Protein AF-A0A812TT18-F1 (afdb_monomer_lite)

pLDDT: mean 89.85, std 13.13, range [35.31, 98.06]

Structure (mmCIF, N/CA/C/O backbone):
data_AF-A0A812TT18-F1
#
_entry.id   AF-A0A812TT18-F1
#
loop_
_atom_site.group_PDB
_atom_site.id
_atom_site.type_symbol
_atom_site.label_atom_id
_atom_site.label_alt_id
_atom_site.label_comp_id
_atom_site.label_asym_id
_atom_site.label_entity_id
_atom_site.label_seq_id
_atom_site.pdbx_PDB_ins_code
_atom_site.Cartn_x
_atom_site.Cartn_y
_atom_site.Cartn_z
_atom_site.occupancy
_atom_site.B_iso_or_equiv
_atom_site.auth_seq_id
_atom_site.auth_comp_id
_atom_site.auth_asym_id
_atom_site.auth_atom_id
_atom_site.pdbx_PDB_model_num
ATOM 1 N N . VAL A 1 1 ? 5.679 6.151 10.847 1.00 91.88 1 VAL A N 1
ATOM 2 C CA . VAL A 1 1 ? 5.574 6.394 12.308 1.00 91.88 1 VAL A CA 1
ATOM 3 C C . VAL A 1 1 ? 5.224 5.083 13.003 1.00 91.88 1 VAL A C 1
ATOM 5 O O . VAL A 1 1 ? 4.627 4.230 12.358 1.00 91.88 1 VAL A O 1
ATOM 8 N N . ARG A 1 2 ? 5.643 4.871 14.256 1.00 93.56 2 ARG A N 1
ATOM 9 C CA . ARG A 1 2 ? 5.236 3.714 15.074 1.00 93.56 2 ARG A CA 1
ATOM 10 C C . ARG A 1 2 ? 4.447 4.215 16.275 1.00 93.56 2 ARG A C 1
ATOM 12 O O . ARG A 1 2 ? 4.848 5.206 16.877 1.00 93.56 2 ARG A O 1
ATOM 19 N N . VAL A 1 3 ? 3.354 3.541 16.599 1.00 92.81 3 VAL A N 1
ATOM 20 C CA . VAL A 1 3 ? 2.471 3.867 17.726 1.00 92.81 3 VAL A CA 1
ATOM 21 C C . VAL A 1 3 ? 2.257 2.600 18.543 1.00 92.81 3 VAL A C 1
ATOM 23 O O . VAL A 1 3 ? 2.242 1.513 17.975 1.00 92.81 3 VAL A O 1
ATOM 26 N N . ARG A 1 4 ? 2.113 2.717 19.863 1.00 94.94 4 ARG A N 1
ATOM 27 C CA . ARG A 1 4 ? 1.790 1.587 20.739 1.00 94.94 4 ARG A CA 1
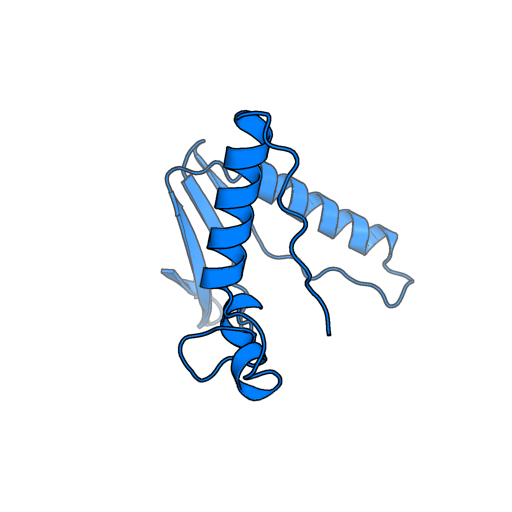ATOM 28 C C . ARG A 1 4 ? 0.352 1.713 21.227 1.00 94.94 4 ARG A C 1
ATOM 30 O O . ARG A 1 4 ? -0.039 2.796 21.657 1.00 94.94 4 ARG A O 1
ATOM 37 N N . ASP A 1 5 ? -0.426 0.640 21.134 1.00 92.00 5 ASP A N 1
ATOM 38 C CA . ASP A 1 5 ? -1.796 0.623 21.652 1.00 92.00 5 ASP A CA 1
ATOM 39 C C . ASP A 1 5 ? -1.843 0.327 23.164 1.00 92.00 5 ASP A C 1
ATOM 41 O O . ASP A 1 5 ? -0.825 0.038 23.799 1.00 92.00 5 ASP A O 1
ATOM 45 N N . SER A 1 6 ? -3.035 0.403 23.762 1.00 95.31 6 SER A N 1
ATOM 46 C CA . SER A 1 6 ? -3.249 0.092 25.183 1.00 95.31 6 SER A CA 1
ATOM 47 C C . SER A 1 6 ? -2.967 -1.373 25.540 1.00 95.31 6 SER A C 1
ATOM 49 O O . SER A 1 6 ? -2.767 -1.680 26.712 1.00 95.31 6 SER A O 1
ATOM 51 N N . ALA A 1 7 ? -2.913 -2.266 24.546 1.00 94.88 7 ALA A N 1
ATOM 52 C CA . ALA A 1 7 ? -2.522 -3.664 24.698 1.00 94.88 7 ALA A CA 1
ATOM 53 C C . ALA A 1 7 ? -1.001 -3.877 24.544 1.00 94.88 7 ALA A C 1
ATOM 55 O O . ALA A 1 7 ? -0.525 -5.009 24.619 1.00 94.88 7 ALA A O 1
ATOM 56 N N . GLY A 1 8 ? -0.224 -2.809 24.335 1.00 93.94 8 GLY A N 1
ATOM 57 C CA . GLY A 1 8 ? 1.229 -2.859 24.203 1.00 93.94 8 GLY A CA 1
ATOM 58 C C . GLY A 1 8 ? 1.736 -3.250 22.812 1.00 93.94 8 GLY A C 1
ATOM 59 O O . GLY A 1 8 ? 2.948 -3.374 22.635 1.00 93.94 8 GLY A O 1
ATOM 60 N N . ARG A 1 9 ? 0.855 -3.416 21.818 1.00 92.50 9 ARG A N 1
ATOM 61 C CA . ARG A 1 9 ? 1.234 -3.788 20.448 1.00 92.50 9 ARG A CA 1
ATOM 62 C C . ARG A 1 9 ? 1.766 -2.574 19.703 1.00 92.50 9 ARG A C 1
ATOM 64 O O . ARG A 1 9 ? 1.168 -1.500 19.752 1.00 92.50 9 ARG A O 1
ATOM 71 N N . GLU A 1 10 ? 2.882 -2.745 19.003 1.00 93.38 10 GLU A N 1
ATOM 72 C CA . GLU A 1 10 ? 3.415 -1.712 18.118 1.00 93.38 10 GLU A CA 1
ATOM 73 C C . GLU A 1 10 ? 2.761 -1.798 16.742 1.00 93.38 10 GLU A C 1
ATOM 75 O O . GLU A 1 10 ? 2.753 -2.847 16.112 1.00 93.38 10 GLU A O 1
ATOM 80 N N . LEU A 1 11 ? 2.242 -0.671 16.271 1.00 92.12 11 LEU A N 1
ATOM 81 C CA . LEU A 1 11 ? 1.579 -0.521 14.987 1.00 92.12 11 LEU A CA 1
ATOM 82 C C . LEU A 1 11 ? 2.352 0.491 14.151 1.00 92.12 11 LEU A C 1
ATOM 84 O O . LEU A 1 11 ? 2.616 1.621 14.578 1.00 92.12 11 LEU A O 1
ATOM 88 N N . LYS A 1 12 ? 2.725 0.093 12.937 1.00 95.25 12 LYS A N 1
ATOM 89 C CA . LYS A 1 12 ? 3.343 0.994 11.966 1.00 95.25 12 LYS A CA 1
ATOM 90 C C . LYS A 1 12 ? 2.263 1.752 11.195 1.00 95.25 12 LYS A C 1
ATOM 92 O O . LYS A 1 12 ? 1.227 1.213 10.824 1.00 95.25 12 LYS A O 1
ATOM 97 N N . GLN A 1 13 ? 2.546 3.017 10.922 1.00 95.75 13 GLN A N 1
ATOM 98 C CA . GLN A 1 13 ? 1.670 3.926 10.195 1.00 95.75 13 GLN A CA 1
ATOM 99 C C . GLN A 1 13 ? 2.462 4.679 9.128 1.00 95.75 13 GLN A C 1
ATOM 101 O O . GLN A 1 13 ? 3.568 5.174 9.390 1.00 95.75 13 GLN A O 1
ATOM 106 N N . LEU A 1 14 ? 1.881 4.798 7.940 1.00 96.12 14 LEU A N 1
ATOM 107 C CA . LEU A 1 14 ? 2.343 5.661 6.864 1.00 96.12 14 LEU A CA 1
ATOM 108 C C . LEU A 1 14 ? 1.666 7.024 6.995 1.00 96.12 14 LEU A C 1
ATOM 110 O O . LEU A 1 14 ? 0.446 7.119 6.916 1.00 96.12 14 LEU A O 1
ATOM 114 N N . VAL A 1 15 ? 2.457 8.079 7.166 1.00 96.19 15 VAL A N 1
ATOM 115 C CA . VAL A 1 15 ? 1.952 9.455 7.123 1.00 96.19 15 VAL A CA 1
ATOM 116 C C . VAL A 1 15 ? 2.183 9.977 5.715 1.00 96.19 15 VAL A C 1
ATOM 118 O O . VAL A 1 15 ? 3.327 10.008 5.259 1.00 96.19 15 VAL A O 1
ATOM 121 N N . LYS A 1 16 ? 1.105 10.357 5.029 1.00 95.31 16 LYS A N 1
ATOM 122 C CA . LYS A 1 16 ? 1.154 10.898 3.671 1.00 95.31 16 LYS A CA 1
ATOM 123 C C . LYS A 1 16 ? 0.798 12.378 3.714 1.00 95.31 16 LYS A C 1
ATOM 125 O O . LYS A 1 16 ? -0.191 12.763 4.334 1.00 95.31 16 LYS A O 1
ATOM 130 N N . GLY A 1 17 ? 1.630 13.192 3.077 1.00 94.12 17 GLY A N 1
ATOM 131 C CA . GLY A 1 17 ? 1.412 14.622 2.899 1.00 94.12 17 GLY A CA 1
ATOM 132 C C . GLY A 1 17 ? 1.397 14.978 1.418 1.00 94.12 17 GLY A C 1
ATOM 133 O O . GLY A 1 17 ? 1.922 14.227 0.598 1.00 94.12 17 GLY A O 1
ATOM 134 N N . MET A 1 18 ? 0.804 16.129 1.104 1.00 93.56 18 MET A N 1
ATOM 135 C CA . MET A 1 18 ? 0.547 16.612 -0.257 1.00 93.56 18 MET A CA 1
ATOM 136 C C . MET A 1 18 ? -0.322 15.671 -1.100 1.00 93.56 18 MET A C 1
ATOM 138 O O . MET A 1 18 ? -0.267 15.720 -2.325 1.00 93.56 18 MET A O 1
ATOM 142 N N . ASP A 1 19 ? -1.122 14.830 -0.448 1.00 94.00 19 ASP A N 1
ATOM 143 C CA . ASP A 1 19 ? -1.979 13.865 -1.123 1.00 94.00 19 ASP A CA 1
ATOM 144 C C . ASP A 1 19 ? -3.323 13.717 -0.407 1.00 94.00 19 ASP A C 1
ATOM 146 O O . ASP A 1 19 ?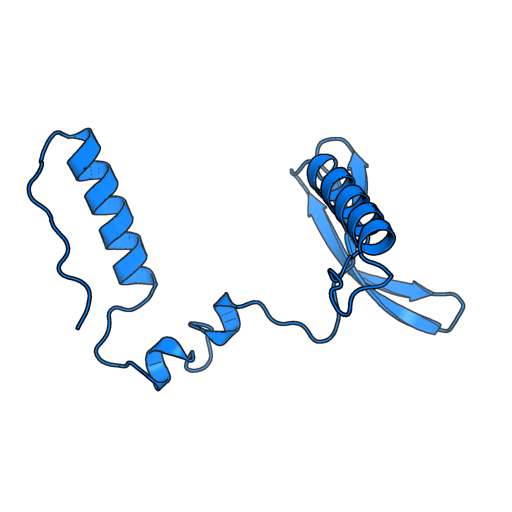 -3.403 13.814 0.821 1.00 94.00 19 ASP A O 1
ATOM 150 N N . ASP A 1 20 ? -4.374 13.496 -1.187 1.00 94.25 20 ASP A N 1
ATOM 151 C CA . ASP A 1 20 ? -5.752 13.422 -0.716 1.00 94.25 20 ASP A CA 1
ATOM 152 C C . ASP A 1 20 ? -6.201 11.966 -0.580 1.00 94.25 20 ASP A C 1
ATOM 154 O O . ASP A 1 20 ? -6.620 11.323 -1.540 1.00 94.25 20 ASP A O 1
ATOM 158 N N . LEU A 1 21 ? -6.175 11.458 0.650 1.00 95.62 21 LEU A N 1
ATOM 159 C CA . LEU A 1 21 ? -6.492 10.058 0.938 1.00 95.62 21 LEU A CA 1
ATOM 160 C C . LEU A 1 21 ? -7.994 9.735 0.981 1.00 95.62 21 LEU A C 1
ATOM 162 O O . LEU A 1 21 ? -8.376 8.631 1.380 1.00 95.62 21 LEU A O 1
ATOM 166 N N . ARG A 1 22 ? -8.882 10.671 0.617 1.00 96.69 22 ARG A N 1
ATOM 167 C CA . ARG A 1 22 ? -10.333 10.411 0.630 1.00 96.69 22 ARG A CA 1
ATOM 168 C C . ARG A 1 22 ? -10.721 9.298 -0.339 1.00 96.69 22 ARG A C 1
ATOM 170 O O . ARG A 1 22 ? -11.555 8.466 0.009 1.00 96.69 22 ARG A O 1
ATOM 177 N N . GLN A 1 23 ? -10.109 9.257 -1.523 1.00 95.31 23 GLN A N 1
ATOM 178 C CA . GLN A 1 23 ? -10.389 8.205 -2.504 1.00 95.31 23 GLN A CA 1
ATOM 179 C C . GLN A 1 23 ? -9.895 6.840 -2.012 1.00 95.31 23 GLN A C 1
ATOM 181 O O . GLN A 1 23 ? -10.639 5.863 -2.085 1.00 95.31 23 GLN A O 1
ATOM 186 N N . ASP A 1 24 ? -8.701 6.778 -1.421 1.00 96.19 24 ASP A N 1
ATOM 187 C CA . ASP A 1 24 ? -8.165 5.563 -0.804 1.00 96.19 24 ASP A CA 1
ATOM 188 C C . ASP A 1 24 ? -9.083 5.041 0.312 1.00 96.19 24 ASP A C 1
ATOM 190 O O . ASP A 1 24 ? -9.377 3.847 0.370 1.00 96.19 24 ASP A O 1
ATOM 194 N N . ALA A 1 25 ? -9.595 5.931 1.170 1.00 96.94 25 ALA A N 1
ATOM 195 C CA . ALA A 1 25 ? -10.522 5.563 2.239 1.00 96.94 25 ALA A CA 1
ATOM 196 C C . ALA A 1 25 ? -11.842 4.984 1.700 1.00 96.94 25 ALA A C 1
ATOM 198 O O . ALA A 1 25 ? -12.325 3.970 2.215 1.00 96.94 25 ALA A O 1
ATOM 199 N N . VAL A 1 26 ? -12.398 5.580 0.637 1.00 97.81 26 VAL A N 1
ATOM 200 C CA . VAL A 1 26 ? -13.601 5.065 -0.041 1.00 97.81 26 VAL A CA 1
ATOM 201 C C . VAL A 1 26 ? -13.336 3.684 -0.642 1.00 97.81 26 VAL A C 1
ATOM 203 O O . VAL A 1 26 ? -14.147 2.774 -0.466 1.00 97.81 26 VAL A O 1
ATOM 206 N N . MET A 1 27 ? -12.182 3.478 -1.279 1.00 97.69 27 MET A N 1
ATOM 207 C CA . MET A 1 27 ? -11.812 2.170 -1.827 1.00 97.69 27 MET A CA 1
ATOM 208 C C . MET A 1 27 ? -11.663 1.103 -0.735 1.00 97.69 27 MET A C 1
ATOM 210 O O . MET A 1 27 ? -12.174 -0.005 -0.889 1.00 97.69 27 MET A O 1
ATOM 214 N N . GLN A 1 28 ? -11.045 1.429 0.406 1.00 97.94 28 GLN A N 1
ATOM 215 C CA . GLN A 1 28 ? -10.956 0.496 1.539 1.00 97.94 28 GLN A CA 1
ATOM 216 C C . GLN A 1 28 ? -12.325 0.181 2.155 1.00 97.94 28 GLN A C 1
ATOM 218 O O . GLN A 1 28 ? -12.547 -0.918 2.665 1.00 97.94 28 GLN A O 1
ATOM 223 N N . GLN A 1 29 ? -13.273 1.120 2.126 1.00 97.50 29 GLN A N 1
ATOM 224 C CA . GLN A 1 29 ? -14.653 0.840 2.523 1.00 97.50 29 GLN A CA 1
ATOM 225 C C . GLN A 1 29 ? -15.341 -0.116 1.544 1.00 97.50 29 GLN A C 1
ATOM 227 O O . GLN A 1 29 ? -15.981 -1.069 1.984 1.00 97.50 29 GLN A O 1
ATOM 232 N N . LEU A 1 30 ? -15.169 0.093 0.237 1.00 97.94 30 LEU A N 1
ATOM 233 C CA . LEU A 1 30 ? -15.713 -0.800 -0.783 1.00 97.94 30 LEU A CA 1
ATOM 234 C C . LEU A 1 30 ? -15.170 -2.227 -0.631 1.00 97.94 30 LEU A C 1
ATOM 236 O O . LEU A 1 30 ? -15.945 -3.174 -0.676 1.00 97.94 30 LEU A O 1
ATOM 240 N N . PHE A 1 31 ? -13.865 -2.399 -0.404 1.00 98.06 31 PHE A N 1
ATOM 241 C CA . PHE A 1 31 ? -13.280 -3.730 -0.212 1.00 98.06 31 PHE A CA 1
ATOM 242 C C . PHE A 1 31 ? -13.831 -4.456 1.016 1.00 98.06 31 PHE A C 1
ATOM 244 O O . PHE A 1 31 ? -14.039 -5.665 0.955 1.00 98.06 31 PHE A O 1
ATOM 251 N N . ARG A 1 32 ? -14.134 -3.732 2.102 1.00 97.50 32 ARG A N 1
ATOM 252 C CA . ARG A 1 32 ? -14.820 -4.315 3.265 1.00 97.50 32 ARG A CA 1
ATOM 253 C C . ARG A 1 32 ? -16.223 -4.796 2.903 1.00 97.50 32 ARG A C 1
ATOM 255 O O . ARG A 1 32 ? -16.542 -5.941 3.183 1.00 97.50 32 ARG A O 1
ATOM 262 N N . LEU A 1 33 ? -16.998 -3.976 2.193 1.00 97.50 33 LEU A N 1
ATOM 263 C CA . LEU A 1 33 ? -18.323 -4.381 1.717 1.00 97.50 33 LEU A CA 1
ATOM 264 C C . LEU A 1 33 ? -18.250 -5.602 0.791 1.00 97.50 33 LEU A C 1
ATOM 266 O O . LEU A 1 33 ? -19.087 -6.493 0.876 1.00 97.50 33 LEU A O 1
ATOM 270 N N . LEU A 1 34 ? -17.251 -5.662 -0.092 1.00 97.44 34 LEU A N 1
ATOM 271 C CA . LEU A 1 34 ? -17.062 -6.826 -0.955 1.00 97.44 34 LEU A CA 1
ATOM 272 C C . LEU A 1 34 ? -16.756 -8.080 -0.137 1.00 97.44 34 LEU A C 1
ATOM 274 O O . LEU A 1 34 ? -17.312 -9.129 -0.436 1.00 97.44 34 LEU A O 1
ATOM 278 N N . ASN A 1 35 ? -15.933 -7.987 0.907 1.00 97.44 35 ASN A N 1
ATOM 279 C CA . ASN A 1 35 ? -15.695 -9.127 1.791 1.00 97.44 35 ASN A CA 1
ATOM 280 C C . ASN A 1 35 ? -16.983 -9.613 2.469 1.00 97.44 35 ASN A C 1
ATOM 282 O O . ASN A 1 35 ? -17.165 -10.821 2.579 1.00 97.44 35 ASN A O 1
ATOM 286 N N . ASP A 1 36 ? -17.886 -8.705 2.850 1.00 96.44 36 ASP A N 1
ATOM 287 C CA . ASP A 1 36 ? -19.193 -9.077 3.407 1.00 96.44 36 ASP A CA 1
ATOM 288 C C . ASP A 1 36 ? -20.064 -9.793 2.356 1.00 96.44 36 ASP A C 1
ATOM 290 O O . ASP A 1 36 ? -20.693 -10.808 2.641 1.00 96.44 36 ASP A O 1
ATOM 294 N N . VAL A 1 37 ? -20.063 -9.311 1.106 1.00 96.69 37 VAL A N 1
ATOM 295 C CA . VAL A 1 37 ? -20.797 -9.941 -0.012 1.00 96.69 37 VAL A CA 1
ATOM 296 C C . VAL A 1 37 ? -20.238 -11.324 -0.359 1.00 96.69 37 VAL A C 1
ATOM 298 O O . VAL A 1 37 ? -20.993 -12.231 -0.701 1.00 96.69 37 VAL A O 1
ATOM 301 N N . PHE A 1 38 ? -18.920 -11.493 -0.284 1.00 96.50 38 PHE A N 1
ATOM 302 C CA . PHE A 1 38 ? -18.222 -12.732 -0.630 1.00 96.50 38 PHE A CA 1
ATOM 303 C C . PHE A 1 38 ? -17.926 -13.622 0.586 1.00 96.50 38 PHE A C 1
ATOM 305 O O . PHE A 1 38 ? -17.137 -14.559 0.462 1.00 96.50 38 PHE A O 1
ATOM 312 N N . GLN A 1 39 ? -18.570 -13.381 1.733 1.00 94.31 39 GLN A N 1
ATOM 313 C CA . GLN A 1 39 ? -18.271 -14.052 3.002 1.00 94.31 39 GLN A CA 1
ATOM 314 C C . GLN A 1 39 ? -18.417 -15.584 2.944 1.00 94.31 39 GLN A C 1
ATOM 316 O O . GLN A 1 39 ? -17.639 -16.296 3.576 1.00 94.31 39 GLN A O 1
ATOM 321 N N . ASP A 1 40 ? -19.370 -16.097 2.159 1.00 95.50 40 ASP A N 1
ATOM 322 C CA . ASP A 1 40 ? -19.592 -17.544 1.989 1.00 95.50 40 ASP A CA 1
ATOM 323 C C . ASP A 1 40 ? -18.633 -18.194 0.972 1.00 95.50 40 ASP A C 1
ATOM 325 O O . ASP A 1 40 ? -18.664 -19.406 0.744 1.00 95.50 40 ASP A O 1
ATOM 329 N N . SER A 1 41 ? -17.765 -17.399 0.342 1.00 93.38 41 SER A N 1
ATOM 330 C CA . SER A 1 41 ? -16.713 -17.879 -0.550 1.00 93.38 41 SER A CA 1
ATOM 331 C C . SER A 1 41 ? -15.369 -17.973 0.181 1.00 93.38 41 SER A C 1
ATOM 333 O O . SER A 1 41 ? -15.143 -17.335 1.203 1.00 93.38 41 SER A O 1
ATOM 335 N N . GLN A 1 42 ? -14.415 -18.725 -0.372 1.00 92.00 42 GLN A N 1
ATOM 336 C CA . GLN A 1 42 ? -13.030 -18.731 0.126 1.00 92.00 42 GLN A CA 1
ATOM 337 C C . GLN A 1 42 ? -12.200 -17.539 -0.396 1.00 92.00 42 GLN A C 1
ATOM 339 O O . GLN A 1 42 ? -10.970 -17.574 -0.359 1.00 92.00 42 GLN A O 1
ATOM 344 N N . LEU A 1 43 ? -12.851 -16.495 -0.920 1.00 94.69 43 LEU A N 1
ATOM 345 C CA . LEU A 1 43 ? -12.199 -15.303 -1.453 1.00 94.69 43 LEU A CA 1
ATOM 346 C C . LEU A 1 43 ? -12.332 -14.153 -0.458 1.00 94.69 43 LEU A C 1
ATOM 348 O O . LEU A 1 43 ? -13.428 -13.801 -0.039 1.00 94.69 43 LEU A O 1
ATOM 352 N N . SER A 1 44 ? -11.205 -13.534 -0.114 1.00 94.81 44 SER A N 1
ATOM 353 C CA . SER A 1 44 ? -11.189 -12.313 0.687 1.00 94.81 44 SER A CA 1
ATOM 354 C C . SER A 1 44 ? -10.105 -11.358 0.208 1.00 94.81 44 SER A C 1
ATOM 356 O O . SER A 1 44 ? -9.015 -11.757 -0.210 1.00 94.81 44 SER A O 1
ATOM 358 N N . LEU A 1 45 ? -10.419 -10.071 0.268 1.00 95.94 45 LEU A N 1
ATOM 359 C CA . LEU A 1 45 ? -9.485 -8.983 0.040 1.00 95.94 45 LEU A CA 1
ATOM 360 C C . LEU A 1 45 ? -8.887 -8.562 1.380 1.00 95.94 45 LEU A C 1
ATOM 362 O O . LEU A 1 45 ? -9.610 -8.239 2.324 1.00 95.94 45 LEU A O 1
ATOM 366 N N . ARG A 1 46 ? -7.556 -8.507 1.468 1.00 95.06 46 ARG A N 1
ATOM 367 C CA . ARG A 1 46 ? -6.893 -7.926 2.639 1.00 95.06 46 ARG A CA 1
ATOM 368 C C . ARG A 1 46 ? -7.092 -6.411 2.630 1.00 95.06 46 ARG A C 1
ATOM 370 O O . ARG A 1 46 ? -6.635 -5.733 1.714 1.00 95.06 46 ARG A O 1
ATOM 377 N N . THR A 1 47 ? -7.750 -5.893 3.658 1.00 96.81 47 THR A N 1
ATOM 378 C CA . THR A 1 47 ? -8.002 -4.458 3.845 1.00 96.81 47 THR A CA 1
ATOM 379 C C . THR A 1 47 ? -7.042 -3.858 4.867 1.00 96.81 47 THR A C 1
ATOM 381 O O . THR A 1 47 ? -6.522 -4.577 5.720 1.00 96.81 47 THR A O 1
ATOM 384 N N . PHE A 1 48 ? -6.839 -2.545 4.807 1.00 96.50 48 PHE A N 1
ATOM 385 C CA . PHE A 1 48 ? -6.058 -1.781 5.782 1.00 96.50 48 PHE A CA 1
ATOM 386 C C . PHE A 1 48 ? -6.741 -0.443 6.075 1.00 96.50 48 PHE A C 1
ATOM 388 O O . PHE A 1 48 ? -7.541 0.055 5.277 1.00 96.50 48 PHE A O 1
ATOM 395 N N . GLN A 1 49 ? -6.449 0.153 7.228 1.00 95.38 49 GLN A N 1
ATOM 396 C CA . GLN A 1 49 ? -7.108 1.392 7.623 1.00 95.38 49 GLN A CA 1
ATOM 397 C C . GLN A 1 49 ? -6.501 2.618 6.924 1.00 95.38 49 GLN A C 1
ATOM 399 O O . GLN A 1 49 ? -5.286 2.802 6.900 1.00 95.38 49 GLN A O 1
ATOM 404 N N . VAL A 1 50 ? -7.358 3.511 6.425 1.00 97.31 50 VAL A N 1
ATOM 405 C CA . VAL A 1 50 ? -6.974 4.842 5.931 1.00 97.31 50 VAL A CA 1
ATOM 406 C C . VAL A 1 50 ? -7.809 5.895 6.649 1.00 97.31 50 VAL A C 1
ATOM 408 O O . VAL A 1 50 ? -9.021 5.740 6.799 1.00 97.31 50 VAL A O 1
ATOM 411 N N . ILE A 1 51 ? -7.154 6.949 7.131 1.00 96.56 51 ILE A N 1
ATOM 412 C CA . ILE A 1 51 ? -7.768 8.060 7.861 1.00 96.56 51 ILE A CA 1
ATOM 413 C C . ILE A 1 51 ? -7.314 9.366 7.196 1.00 96.56 51 ILE A C 1
ATOM 415 O O . ILE A 1 51 ? -6.188 9.821 7.430 1.00 96.56 51 ILE A O 1
ATOM 419 N N . PRO A 1 52 ? -8.164 9.979 6.355 1.00 97.06 52 PRO A N 1
ATOM 420 C CA . PRO A 1 52 ? -7.930 11.328 5.858 1.00 97.06 52 PRO A CA 1
ATOM 421 C C . PRO A 1 52 ? -7.969 12.316 7.030 1.00 97.06 52 PRO A C 1
ATOM 423 O O . PRO A 1 52 ? -8.908 12.291 7.825 1.00 97.06 52 PRO A O 1
ATOM 426 N N . LEU A 1 53 ? -6.958 13.179 7.146 1.00 96.38 53 LEU A N 1
ATOM 427 C CA . LEU A 1 53 ? -6.889 14.206 8.196 1.00 96.38 53 LEU A CA 1
ATOM 428 C C . LEU A 1 53 ? -7.190 15.604 7.641 1.00 96.38 53 LEU A C 1
ATOM 430 O O . LEU A 1 53 ? -7.764 16.440 8.333 1.00 96.38 53 LEU A O 1
ATOM 434 N N . SER A 1 54 ? -6.814 15.859 6.388 1.00 95.69 54 SER A N 1
ATOM 435 C CA . SER A 1 54 ? -7.103 17.084 5.642 1.00 95.69 54 SER A CA 1
ATOM 436 C C . SER A 1 54 ? -7.149 16.779 4.133 1.00 95.69 54 SER A C 1
ATOM 438 O O . SER A 1 54 ? -6.817 15.663 3.731 1.00 95.69 54 SER A O 1
ATOM 440 N N . PRO A 1 55 ? -7.511 17.744 3.263 1.00 95.31 55 PRO A N 1
ATOM 441 C CA . PRO A 1 55 ? -7.487 17.545 1.809 1.00 95.31 55 PRO A CA 1
ATOM 442 C C . PRO A 1 55 ? -6.105 17.239 1.211 1.00 95.31 55 PRO A C 1
ATOM 444 O O . PRO A 1 55 ? -6.018 16.917 0.035 1.00 95.31 55 PRO A O 1
ATOM 447 N N . CYS A 1 56 ? -5.023 17.392 1.975 1.00 95.69 56 CYS A N 1
ATOM 448 C CA . CYS A 1 56 ? -3.659 17.151 1.504 1.00 95.69 56 CYS A CA 1
ATOM 449 C C . CYS A 1 56 ? -2.821 16.334 2.493 1.00 95.69 56 CYS A C 1
ATOM 451 O O . CYS A 1 56 ? -1.599 16.277 2.357 1.00 95.69 56 CYS A O 1
ATOM 453 N N . ALA A 1 57 ? -3.437 15.748 3.519 1.00 96.38 57 ALA A N 1
ATOM 454 C CA . ALA A 1 57 ? -2.725 14.935 4.487 1.00 96.38 57 ALA A CA 1
ATOM 455 C C . ALA A 1 57 ? -3.613 13.840 5.072 1.00 96.38 57 ALA A C 1
ATOM 457 O O . ALA A 1 57 ? -4.812 14.012 5.302 1.00 96.38 57 ALA A O 1
ATOM 458 N N . GLY A 1 58 ? -2.991 12.718 5.406 1.00 96.75 58 GLY A N 1
ATOM 459 C CA . GLY A 1 58 ? -3.658 11.645 6.119 1.00 96.75 58 GLY A CA 1
ATOM 460 C C . GLY A 1 58 ? -2.705 10.543 6.547 1.00 96.75 58 GLY A C 1
ATOM 461 O O . GLY A 1 58 ? -1.489 10.615 6.347 1.00 96.75 58 GLY A O 1
ATOM 462 N N . VAL A 1 59 ? -3.279 9.520 7.168 1.00 96.94 59 VAL A N 1
ATOM 463 C CA . VAL A 1 59 ? -2.539 8.375 7.692 1.00 96.94 59 VAL A CA 1
ATOM 464 C C . VAL A 1 59 ? -3.129 7.093 7.128 1.00 96.94 59 VAL A C 1
ATOM 466 O O . VAL A 1 59 ? -4.346 6.927 7.092 1.00 96.94 59 VAL A O 1
ATOM 469 N N . ALA A 1 60 ? -2.261 6.179 6.712 1.00 96.31 60 ALA A N 1
ATOM 470 C CA . ALA A 1 60 ? -2.621 4.818 6.352 1.00 96.31 60 ALA A CA 1
ATOM 471 C C . ALA A 1 60 ? -1.914 3.828 7.282 1.00 96.31 60 ALA A C 1
ATOM 473 O O . ALA A 1 60 ? -0.785 4.051 7.726 1.00 96.31 60 ALA A O 1
ATOM 474 N N . GLU A 1 61 ? -2.581 2.728 7.588 1.00 95.75 61 GLU A N 1
ATOM 475 C CA . GLU A 1 61 ? -1.982 1.593 8.270 1.00 95.75 61 GLU A CA 1
ATOM 476 C C . GLU A 1 61 ? -0.863 0.999 7.410 1.00 95.75 61 GLU A C 1
ATOM 478 O O . GLU A 1 61 ? -1.002 0.828 6.197 1.00 95.75 61 GLU A O 1
ATOM 483 N N . TRP A 1 62 ? 0.264 0.682 8.044 1.00 95.56 62 TRP A N 1
ATOM 484 C CA . TRP A 1 62 ? 1.324 -0.059 7.384 1.00 95.56 62 TRP A CA 1
ATOM 485 C C . TRP A 1 62 ? 1.129 -1.548 7.637 1.00 95.56 62 TRP A C 1
ATOM 487 O O . TRP A 1 62 ? 1.292 -2.021 8.763 1.00 95.56 62 TRP A O 1
ATOM 497 N N . VAL A 1 63 ? 0.834 -2.288 6.574 1.00 94.12 63 VAL A N 1
ATOM 498 C CA . VAL A 1 63 ? 0.639 -3.733 6.657 1.00 94.12 63 VAL A CA 1
ATOM 499 C C . VAL A 1 63 ? 1.957 -4.410 7.035 1.00 94.12 63 VAL A C 1
ATOM 501 O O . VAL A 1 63 ? 3.004 -4.206 6.416 1.00 94.12 63 VAL A O 1
ATOM 504 N N . GLU A 1 64 ? 1.930 -5.201 8.101 1.00 92.25 64 GLU A N 1
ATOM 505 C CA . GLU A 1 64 ? 3.116 -5.912 8.563 1.00 92.25 64 GLU A CA 1
ATOM 506 C C . GLU A 1 64 ? 3.400 -7.160 7.726 1.00 92.25 64 GLU A C 1
ATOM 508 O O . GLU A 1 64 ? 2.500 -7.765 7.139 1.00 92.25 64 GLU A O 1
ATOM 513 N N . HIS A 1 65 ? 4.678 -7.549 7.699 1.00 92.38 65 HIS A N 1
ATOM 514 C CA . HIS A 1 65 ? 5.180 -8.714 6.963 1.00 92.38 65 HIS A CA 1
ATOM 515 C C . HIS A 1 65 ? 4.898 -8.680 5.454 1.00 92.38 65 HIS A C 1
ATOM 517 O O . HIS A 1 65 ? 4.791 -9.720 4.811 1.00 92.38 65 HIS A O 1
ATOM 523 N N . THR A 1 66 ? 4.807 -7.483 4.878 1.00 94.00 66 THR A N 1
ATOM 524 C CA . THR A 1 66 ? 4.704 -7.283 3.431 1.00 94.00 66 THR A CA 1
ATOM 525 C C . THR A 1 66 ? 5.928 -6.554 2.894 1.00 94.00 66 THR A C 1
ATOM 527 O O . THR A 1 66 ? 6.489 -5.687 3.563 1.00 94.00 66 THR A O 1
ATOM 530 N N . THR A 1 67 ? 6.295 -6.875 1.660 1.00 93.00 67 THR A N 1
ATOM 531 C CA . THR A 1 67 ? 7.265 -6.149 0.832 1.00 93.00 67 THR A CA 1
ATOM 532 C C . THR A 1 67 ? 6.576 -5.797 -0.481 1.00 93.00 67 THR A C 1
ATOM 534 O O . THR A 1 67 ? 5.588 -6.434 -0.863 1.00 93.00 67 THR A O 1
ATOM 537 N N . THR A 1 68 ? 7.041 -4.755 -1.156 1.00 94.38 68 THR A N 1
ATOM 538 C CA . THR A 1 68 ? 6.474 -4.396 -2.455 1.00 94.38 68 THR A CA 1
ATOM 539 C C . THR A 1 68 ? 6.908 -5.405 -3.514 1.00 94.38 68 THR A C 1
ATOM 541 O O . THR A 1 68 ? 8.014 -5.943 -3.481 1.00 94.38 68 THR A O 1
ATOM 544 N N . LEU A 1 69 ? 6.062 -5.630 -4.520 1.00 94.44 69 LEU A N 1
ATOM 545 C CA . LEU A 1 69 ? 6.445 -6.470 -5.655 1.00 94.44 69 LEU A CA 1
ATOM 546 C C . LEU A 1 69 ? 7.690 -5.918 -6.376 1.00 94.44 69 LEU A C 1
ATOM 548 O O . LEU A 1 69 ? 8.506 -6.685 -6.873 1.00 94.44 69 LEU A O 1
ATOM 552 N N . ALA A 1 70 ? 7.861 -4.593 -6.392 1.00 93.06 70 ALA A N 1
ATOM 553 C CA . ALA A 1 70 ? 9.038 -3.936 -6.953 1.00 93.06 70 ALA A CA 1
ATOM 554 C C . ALA A 1 70 ? 10.337 -4.368 -6.253 1.00 93.06 70 ALA A C 1
ATOM 556 O O . ALA A 1 70 ? 11.300 -4.720 -6.930 1.00 93.06 70 ALA A O 1
ATOM 557 N N . GLU A 1 71 ? 10.350 -4.399 -4.916 1.00 92.88 71 GLU A N 1
ATOM 558 C CA . GLU A 1 71 ? 11.499 -4.872 -4.130 1.00 92.88 71 GLU A CA 1
ATOM 559 C C . GLU A 1 71 ? 11.831 -6.336 -4.436 1.00 92.88 71 GLU A C 1
ATOM 561 O O . GLU A 1 71 ? 13.002 -6.678 -4.572 1.00 92.88 71 GLU A O 1
ATOM 566 N N . ILE A 1 72 ? 10.819 -7.191 -4.615 1.00 94.19 72 ILE A N 1
ATOM 567 C CA . ILE A 1 72 ? 11.030 -8.598 -4.986 1.00 94.19 72 ILE A CA 1
ATOM 568 C C . ILE A 1 72 ? 11.616 -8.717 -6.401 1.00 94.19 72 ILE A C 1
ATOM 570 O O . I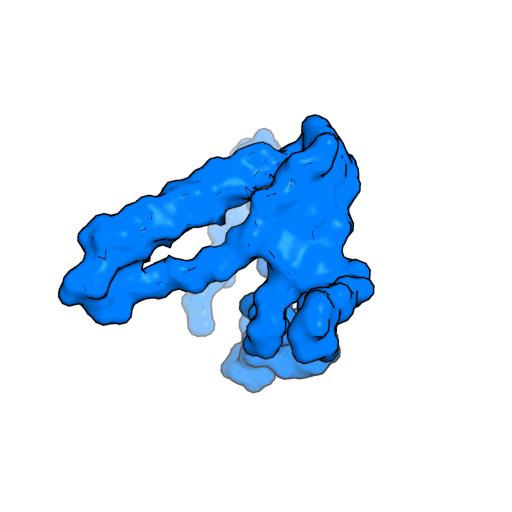LE A 1 72 ? 12.533 -9.504 -6.636 1.00 94.19 72 ILE A O 1
ATOM 574 N N . LEU A 1 73 ? 11.070 -7.976 -7.366 1.00 94.38 73 LEU A N 1
ATOM 575 C CA . LEU A 1 73 ? 11.404 -8.160 -8.779 1.00 94.38 73 LEU A CA 1
ATOM 576 C C . LEU A 1 73 ? 12.720 -7.496 -9.181 1.00 94.38 73 LEU A C 1
ATOM 578 O O . LEU A 1 73 ? 13.482 -8.078 -9.950 1.00 94.38 73 LEU A O 1
ATOM 582 N N . PHE A 1 74 ? 12.983 -6.287 -8.694 1.00 92.00 74 PHE A N 1
ATOM 583 C CA . PHE A 1 74 ? 14.139 -5.482 -9.093 1.00 92.00 74 PHE A CA 1
ATOM 584 C C . PHE A 1 74 ? 14.693 -4.633 -7.940 1.00 92.00 74 PHE A C 1
ATOM 586 O O . PHE A 1 74 ? 15.262 -3.565 -8.168 1.00 92.00 74 PHE A O 1
ATOM 593 N N . GLY A 1 75 ? 14.517 -5.095 -6.700 1.00 86.00 75 GLY A N 1
ATOM 594 C CA . GLY A 1 75 ? 15.070 -4.446 -5.520 1.00 86.00 75 GLY A CA 1
ATOM 595 C C . GLY A 1 75 ? 16.604 -4.368 -5.511 1.00 86.00 75 GLY A C 1
ATOM 596 O O . GLY A 1 75 ? 17.281 -4.926 -6.375 1.00 86.00 75 GLY A O 1
ATOM 597 N N . PRO A 1 76 ? 17.171 -3.665 -4.515 1.00 75.88 76 PRO A N 1
ATOM 598 C CA . PRO A 1 76 ? 18.609 -3.391 -4.429 1.00 75.88 76 PRO A CA 1
ATOM 599 C C . PRO A 1 76 ? 19.467 -4.643 -4.192 1.00 75.88 76 PRO A C 1
ATOM 601 O O . PRO A 1 76 ? 20.656 -4.637 -4.499 1.00 75.88 76 PRO A O 1
ATOM 604 N N . VAL A 1 77 ? 18.877 -5.707 -3.643 1.00 76.56 77 VAL A N 1
ATOM 605 C CA . VAL A 1 77 ? 19.485 -7.039 -3.568 1.00 76.56 77 VAL A CA 1
ATOM 606 C C . VAL A 1 77 ? 18.981 -7.818 -4.773 1.00 76.56 77 VAL A C 1
ATOM 608 O O . VAL A 1 77 ? 17.768 -7.885 -4.940 1.00 76.56 77 VAL A O 1
ATOM 611 N N . GLU A 1 78 ? 19.905 -8.355 -5.580 1.00 79.88 78 GLU A N 1
ATOM 612 C CA . GLU A 1 78 ? 19.698 -9.155 -6.802 1.00 79.88 78 GLU A CA 1
ATOM 613 C C . GLU A 1 78 ? 18.234 -9.583 -7.032 1.00 79.88 78 GLU A C 1
ATOM 615 O O . GLU A 1 78 ? 17.790 -10.651 -6.599 1.00 79.88 78 GLU A O 1
ATOM 620 N N . GLY A 1 79 ? 17.462 -8.686 -7.660 1.00 90.75 79 GLY A N 1
ATOM 621 C CA . GLY A 1 79 ? 16.022 -8.855 -7.824 1.00 90.75 79 GLY A CA 1
ATOM 622 C C . GLY A 1 79 ? 15.691 -10.092 -8.654 1.00 90.75 79 GLY A C 1
ATOM 623 O O . GLY A 1 79 ? 16.471 -10.506 -9.515 1.00 90.75 79 GLY A O 1
ATOM 624 N N . ALA A 1 80 ? 14.515 -10.679 -8.424 1.00 93.50 80 ALA A N 1
ATOM 625 C CA . ALA A 1 80 ? 14.117 -11.928 -9.069 1.00 93.50 80 ALA A CA 1
ATOM 626 C C . ALA A 1 80 ? 14.237 -11.877 -10.604 1.00 93.50 80 ALA A C 1
ATOM 628 O O . ALA A 1 80 ? 14.649 -12.862 -11.211 1.00 93.50 80 ALA A O 1
ATOM 629 N N . HIS A 1 81 ? 13.936 -10.733 -11.230 1.00 93.88 81 HIS A N 1
ATOM 630 C CA . HIS A 1 81 ? 14.074 -10.573 -12.681 1.00 93.88 81 HIS A CA 1
ATOM 631 C C . HIS A 1 81 ? 15.522 -10.763 -13.135 1.00 93.88 81 HIS A C 1
ATOM 633 O O . HIS A 1 81 ? 15.791 -11.591 -13.995 1.00 93.88 81 HIS A O 1
ATOM 639 N N . GLN A 1 82 ? 16.468 -10.072 -12.497 1.00 90.75 82 GLN A N 1
ATOM 640 C CA . GLN A 1 82 ? 17.886 -10.178 -12.841 1.00 90.75 82 GLN A CA 1
ATOM 641 C C . GLN A 1 82 ? 18.445 -11.574 -12.540 1.00 90.75 82 GLN A C 1
ATOM 643 O O . GLN A 1 82 ? 19.240 -12.097 -13.315 1.00 90.75 82 GLN A O 1
ATOM 648 N N . LYS A 1 83 ? 17.988 -12.198 -11.449 1.00 91.75 83 LYS A N 1
ATOM 649 C CA . LYS A 1 83 ? 18.414 -13.540 -11.043 1.00 91.75 83 LYS A CA 1
ATOM 650 C C . LYS A 1 83 ? 17.961 -14.633 -12.015 1.00 91.75 83 LYS A C 1
ATOM 652 O O . LYS A 1 83 ? 18.733 -15.534 -12.329 1.00 91.75 83 LYS A O 1
ATOM 657 N N . TYR A 1 84 ? 16.696 -14.604 -12.438 1.00 93.50 84 TYR A N 1
ATOM 658 C CA . TYR A 1 84 ? 16.109 -15.676 -13.252 1.00 93.50 84 TYR A CA 1
ATOM 659 C C . TYR A 1 84 ? 16.147 -15.392 -14.760 1.00 93.50 84 TYR A C 1
ATOM 661 O O . TYR A 1 84 ? 16.021 -16.329 -15.548 1.00 93.50 84 TYR A O 1
ATOM 669 N N . ARG A 1 85 ? 16.311 -14.128 -15.170 1.00 92.62 85 ARG A N 1
ATOM 670 C CA . ARG A 1 85 ? 16.366 -13.673 -16.568 1.00 92.62 85 ARG A CA 1
ATOM 671 C C . ARG A 1 85 ? 17.459 -12.606 -16.765 1.00 92.62 85 ARG A C 1
ATOM 673 O O . ARG A 1 85 ? 17.148 -11.441 -17.006 1.00 92.62 85 ARG A O 1
ATOM 680 N N . PRO A 1 86 ? 18.747 -12.984 -16.681 1.00 91.88 86 PRO A N 1
ATOM 681 C CA . PRO A 1 86 ? 19.850 -12.024 -16.770 1.00 91.88 86 PRO A CA 1
ATOM 682 C C . PRO A 1 86 ? 20.024 -11.394 -18.163 1.00 91.88 86 PRO A C 1
ATOM 684 O O . PRO A 1 86 ? 20.547 -10.289 -18.259 1.00 91.88 86 PRO A O 1
ATOM 687 N N . GLU A 1 87 ? 19.578 -12.072 -19.224 1.00 93.19 87 GLU A N 1
ATOM 688 C CA . GLU A 1 87 ? 19.696 -11.601 -20.616 1.00 93.19 87 GLU A CA 1
ATOM 689 C C . GLU A 1 87 ? 18.588 -10.614 -21.024 1.00 93.19 87 GLU A C 1
ATOM 691 O O . GLU A 1 87 ? 18.689 -9.937 -22.051 1.00 93.19 87 GLU A O 1
ATOM 696 N N . ASP A 1 88 ? 17.519 -10.524 -20.230 1.00 93.88 88 ASP A N 1
ATOM 697 C CA . ASP A 1 88 ? 16.402 -9.628 -20.508 1.00 93.88 88 ASP A CA 1
ATOM 698 C C . ASP A 1 88 ? 16.758 -8.182 -20.136 1.00 93.88 88 ASP A C 1
ATOM 700 O O . ASP A 1 88 ? 17.618 -7.900 -19.299 1.00 93.88 88 ASP A O 1
ATOM 704 N N . TRP A 1 89 ? 16.038 -7.223 -20.723 1.00 92.31 89 TRP A N 1
ATOM 705 C CA . TRP A 1 89 ? 16.208 -5.817 -20.366 1.00 92.31 89 TRP A CA 1
ATOM 706 C C . TRP A 1 89 ? 15.941 -5.565 -18.880 1.00 92.31 89 TRP A C 1
ATOM 708 O O . TRP A 1 89 ? 14.985 -6.073 -18.288 1.00 92.31 89 TRP A O 1
ATOM 718 N N . LEU A 1 90 ? 16.754 -4.689 -18.293 1.00 90.81 90 LEU A N 1
ATOM 719 C CA . LEU A 1 90 ? 16.554 -4.205 -16.935 1.00 90.81 90 LEU A CA 1
ATOM 720 C C . LEU A 1 90 ? 15.353 -3.249 -16.883 1.00 90.81 90 LEU A C 1
ATOM 722 O O . LEU A 1 90 ? 15.057 -2.523 -17.833 1.00 90.81 90 LEU A O 1
ATOM 726 N N . HIS A 1 91 ? 14.682 -3.184 -15.731 1.00 90.06 91 HIS A N 1
ATOM 727 C CA . HIS A 1 91 ? 13.466 -2.381 -15.535 1.00 90.06 91 HIS A CA 1
ATOM 728 C C . HIS A 1 91 ? 13.616 -0.902 -15.953 1.00 90.06 91 HIS A C 1
ATOM 730 O O . HIS A 1 91 ? 12.678 -0.309 -16.490 1.00 90.06 91 HIS A O 1
ATOM 736 N N . HIS A 1 92 ? 14.793 -0.299 -15.749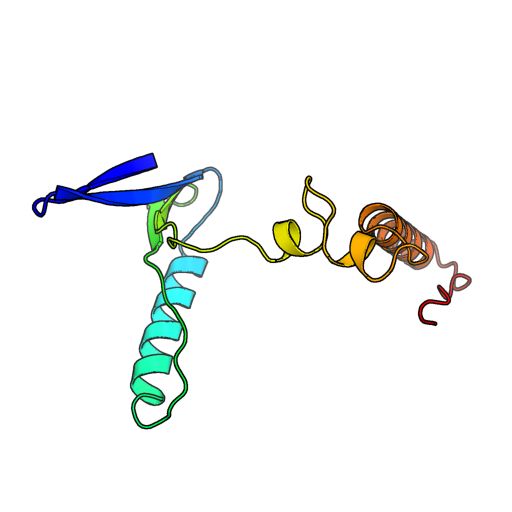 1.00 91.38 92 HIS A N 1
ATOM 737 C CA . HIS A 1 92 ? 15.065 1.077 -16.169 1.00 91.38 92 HIS A CA 1
ATOM 738 C C . HIS A 1 92 ? 15.178 1.213 -17.697 1.00 91.38 92 HIS A C 1
ATOM 740 O O . HIS A 1 92 ? 14.697 2.198 -18.252 1.00 91.38 92 HIS A O 1
ATOM 746 N N . GLN A 1 93 ? 15.730 0.211 -18.389 1.00 94.25 93 GLN A N 1
ATOM 747 C CA . GLN A 1 93 ? 15.801 0.178 -19.854 1.00 94.25 93 GLN A CA 1
ATOM 748 C C . GLN A 1 93 ? 14.401 0.032 -20.458 1.00 94.25 93 GLN A C 1
ATOM 750 O O . GLN A 1 93 ? 14.062 0.740 -21.406 1.00 94.25 93 GLN A O 1
ATOM 755 N N . CYS A 1 94 ? 13.557 -0.823 -19.871 1.00 94.00 94 CYS A N 1
ATOM 756 C CA . CYS A 1 94 ? 12.152 -0.950 -20.260 1.00 94.00 94 CYS A CA 1
ATOM 757 C C . CYS A 1 94 ? 11.404 0.379 -20.097 1.00 94.00 94 CYS A C 1
ATOM 759 O O . CYS A 1 94 ? 10.711 0.816 -21.016 1.00 94.00 94 CYS A O 1
ATOM 761 N N . ARG A 1 95 ? 11.587 1.060 -18.956 1.00 94.19 95 ARG A N 1
ATOM 762 C CA . ARG A 1 95 ? 10.977 2.373 -18.705 1.00 94.19 95 ARG A CA 1
ATOM 763 C C . ARG A 1 95 ? 11.431 3.415 -19.728 1.00 94.19 95 ARG A C 1
ATOM 765 O O . ARG A 1 95 ? 10.583 4.138 -20.241 1.00 94.19 95 ARG A O 1
ATOM 772 N N . GLN A 1 96 ? 12.724 3.468 -20.050 1.00 96.31 96 GLN A N 1
ATOM 773 C CA . GLN A 1 96 ? 13.244 4.401 -21.053 1.00 96.31 96 GLN A CA 1
ATOM 774 C C . GLN A 1 96 ? 12.615 4.144 -22.424 1.00 96.31 96 GLN A C 1
ATOM 776 O O . GLN A 1 96 ? 12.049 5.056 -23.015 1.00 96.31 96 GLN A O 1
ATOM 781 N N . LYS A 1 97 ? 12.591 2.886 -22.876 1.00 95.50 97 LYS A N 1
ATOM 782 C CA . LYS A 1 97 ? 11.969 2.514 -24.155 1.00 95.50 97 LYS A CA 1
ATOM 783 C C . LYS A 1 97 ? 10.485 2.878 -24.222 1.00 95.50 97 LYS A C 1
ATOM 785 O O . LYS A 1 97 ? 10.014 3.292 -25.277 1.00 95.50 97 LYS A O 1
ATOM 790 N N . MET A 1 98 ? 9.746 2.748 -23.117 1.00 95.19 98 MET A N 1
ATOM 791 C CA . MET A 1 98 ? 8.350 3.197 -23.054 1.00 95.19 98 MET A CA 1
ATOM 792 C C . MET A 1 98 ? 8.229 4.716 -23.213 1.00 95.19 98 MET A C 1
ATOM 794 O O . MET A 1 98 ? 7.343 5.184 -23.924 1.00 95.19 98 MET A O 1
ATOM 798 N N . VAL A 1 99 ? 9.110 5.486 -22.569 1.00 95.62 99 VAL A N 1
ATOM 799 C CA . VAL A 1 99 ? 9.136 6.950 -22.702 1.00 95.62 99 VAL A CA 1
ATOM 800 C C . VAL A 1 99 ? 9.480 7.355 -24.135 1.00 95.62 99 VAL A C 1
ATOM 802 O O . VAL A 1 99 ? 8.771 8.179 -24.710 1.00 95.62 99 VAL A O 1
ATOM 805 N N . ASP A 1 100 ? 10.494 6.732 -24.732 1.00 94.69 100 ASP A N 1
ATOM 806 C CA . ASP A 1 100 ? 10.914 6.996 -26.111 1.00 94.69 100 ASP A CA 1
ATOM 807 C C . ASP A 1 100 ? 9.783 6.682 -27.099 1.00 94.69 100 ASP A C 1
ATOM 809 O O . ASP A 1 100 ? 9.480 7.482 -27.982 1.00 94.69 100 ASP A O 1
ATOM 813 N N . ALA A 1 101 ? 9.085 5.557 -26.909 1.00 93.06 101 ALA A N 1
ATOM 814 C CA . ALA A 1 101 ? 7.941 5.181 -27.734 1.00 93.06 101 ALA A CA 1
ATOM 815 C C . ALA A 1 101 ? 6.773 6.175 -27.606 1.00 93.06 101 ALA A C 1
ATOM 817 O O . ALA A 1 101 ? 6.144 6.520 -28.606 1.00 93.06 101 ALA A O 1
ATOM 818 N N . LEU A 1 102 ? 6.493 6.675 -26.396 1.00 92.44 102 LEU A N 1
ATOM 819 C CA . LEU A 1 102 ? 5.475 7.709 -26.182 1.00 92.44 102 LEU A CA 1
ATOM 820 C C . LEU A 1 102 ? 5.849 9.030 -26.865 1.00 92.44 102 LEU A C 1
ATOM 822 O O . LEU A 1 102 ? 4.971 9.715 -27.390 1.00 92.44 102 LEU A O 1
ATOM 826 N N . GLN A 1 103 ? 7.131 9.398 -26.863 1.00 90.88 103 GLN A N 1
ATOM 827 C CA . GLN A 1 103 ? 7.619 10.590 -27.558 1.00 90.88 103 GLN A CA 1
ATOM 828 C C . GLN A 1 103 ? 7.543 10.421 -29.079 1.00 90.88 103 GLN A C 1
ATOM 830 O O . GLN A 1 103 ? 7.000 11.290 -29.756 1.00 90.88 103 GLN A O 1
ATOM 835 N N . ALA A 1 104 ? 7.984 9.279 -29.611 1.00 88.38 104 ALA A N 1
ATOM 836 C CA . ALA A 1 104 ? 7.884 8.960 -31.034 1.00 88.38 104 ALA A CA 1
ATOM 837 C C . ALA A 1 104 ? 6.425 8.972 -31.525 1.00 88.38 104 ALA A C 1
ATOM 839 O O . ALA A 1 104 ? 6.120 9.565 -32.558 1.00 88.38 104 ALA A O 1
ATOM 840 N N . ALA A 1 105 ? 5.496 8.414 -30.736 1.00 87.31 105 ALA A N 1
ATOM 841 C CA . ALA A 1 105 ? 4.068 8.436 -31.047 1.00 87.31 105 ALA A CA 1
ATOM 842 C C . ALA A 1 105 ? 3.490 9.860 -31.099 1.00 87.31 105 ALA A C 1
ATOM 844 O O . ALA A 1 105 ? 2.667 10.153 -31.966 1.00 87.31 105 ALA A O 1
ATOM 845 N N . LYS A 1 106 ? 3.931 10.758 -30.206 1.00 84.81 106 LYS A N 1
ATOM 846 C CA . LYS A 1 106 ? 3.545 12.180 -30.235 1.00 84.81 106 LYS A CA 1
ATOM 847 C C . LYS A 1 106 ? 4.123 12.920 -31.440 1.00 84.81 106 LYS A C 1
ATOM 849 O O . LYS A 1 106 ? 3.468 13.818 -31.959 1.00 84.81 106 LYS A O 1
ATOM 854 N N . ASN A 1 107 ? 5.308 12.520 -31.890 1.00 83.81 107 ASN A N 1
ATOM 855 C CA . ASN A 1 107 ? 6.002 13.128 -33.023 1.00 83.81 107 ASN A CA 1
ATOM 856 C C . ASN A 1 107 ? 5.557 12.559 -34.385 1.00 83.81 107 ASN A C 1
ATOM 858 O O . ASN A 1 107 ? 6.007 13.040 -35.419 1.00 83.81 107 ASN A O 1
ATOM 862 N N . GLY A 1 108 ? 4.650 11.574 -34.404 1.00 71.00 108 GLY A N 1
ATOM 863 C CA . GLY A 1 108 ? 4.104 10.988 -35.633 1.00 71.00 108 GLY A CA 1
ATOM 864 C C . GLY A 1 108 ? 4.962 9.885 -36.264 1.00 71.00 108 GLY A C 1
ATOM 865 O O . GLY A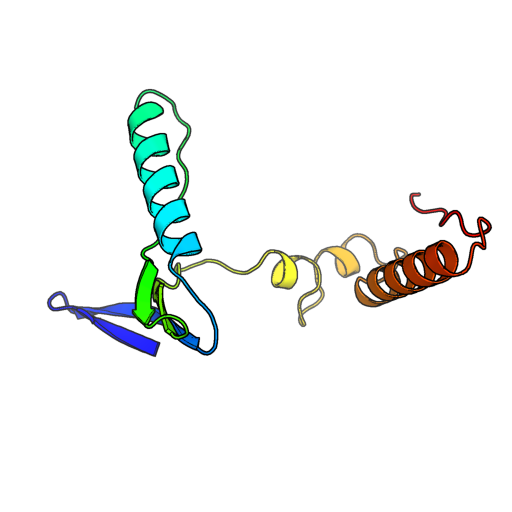 1 108 ? 4.567 9.330 -37.290 1.00 71.00 108 GLY A O 1
ATOM 866 N N . ASP A 1 109 ? 6.076 9.500 -35.639 1.00 63.00 109 ASP A N 1
ATOM 867 C CA . ASP A 1 109 ? 6.977 8.465 -36.146 1.00 63.00 109 ASP A CA 1
ATOM 868 C C . ASP A 1 109 ? 6.485 7.065 -35.748 1.00 63.00 109 ASP A C 1
ATOM 870 O O . ASP A 1 109 ? 6.761 6.543 -34.668 1.00 63.00 109 ASP A O 1
ATOM 874 N N . ARG A 1 110 ? 5.746 6.409 -36.652 1.00 55.34 110 ARG A N 1
ATOM 875 C CA . ARG A 1 110 ? 5.292 5.010 -36.499 1.00 55.34 110 ARG A CA 1
ATOM 876 C C . ARG A 1 110 ? 6.368 3.981 -36.880 1.00 55.34 110 ARG A C 1
ATOM 878 O O . ARG A 1 110 ? 6.062 2.979 -37.523 1.00 55.34 110 ARG A O 1
ATOM 885 N N . GLN A 1 111 ? 7.624 4.196 -36.498 1.00 57.66 111 GLN A N 1
ATOM 886 C CA . GLN A 1 111 ? 8.698 3.215 -36.702 1.00 57.66 111 GLN A CA 1
ATOM 887 C C . GLN A 1 111 ? 9.450 2.931 -35.405 1.00 57.66 111 GLN A C 1
ATOM 889 O O . GLN A 1 111 ? 10.622 3.242 -35.255 1.00 57.66 111 GLN A O 1
ATOM 894 N N . ALA A 1 112 ? 8.776 2.288 -34.458 1.00 49.59 112 ALA A N 1
ATOM 895 C CA . ALA A 1 112 ? 9.456 1.557 -33.397 1.00 49.59 112 ALA A CA 1
ATOM 896 C C . ALA A 1 112 ? 8.507 0.492 -32.851 1.00 49.59 112 ALA A C 1
ATOM 898 O O . ALA A 1 112 ? 7.790 0.715 -31.881 1.00 49.59 112 ALA A O 1
ATOM 899 N N . GLN A 1 113 ? 8.472 -0.676 -33.493 1.00 48.97 113 GLN A N 1
ATOM 900 C CA . GLN A 1 113 ? 8.008 -1.878 -32.807 1.00 48.97 113 GLN A CA 1
ATOM 901 C C . GLN A 1 113 ? 9.158 -2.363 -31.921 1.00 48.97 113 GLN A C 1
ATOM 903 O O . GLN A 1 113 ? 10.186 -2.788 -32.457 1.00 48.97 113 GLN A O 1
ATOM 908 N N . PRO A 1 114 ? 9.037 -2.322 -30.585 1.00 48.28 114 PRO A N 1
ATOM 909 C CA . PRO A 1 114 ? 9.988 -3.028 -29.756 1.00 48.28 114 PRO A CA 1
ATOM 910 C C . PRO A 1 114 ? 9.728 -4.525 -29.944 1.00 48.28 114 PRO A C 1
ATOM 912 O O . PRO A 1 114 ? 8.668 -5.033 -29.583 1.00 48.28 114 PRO A O 1
ATOM 915 N N . ARG A 1 115 ? 10.695 -5.247 -30.516 1.00 50.69 115 ARG A N 1
ATOM 916 C CA . ARG A 1 115 ? 10.760 -6.696 -30.318 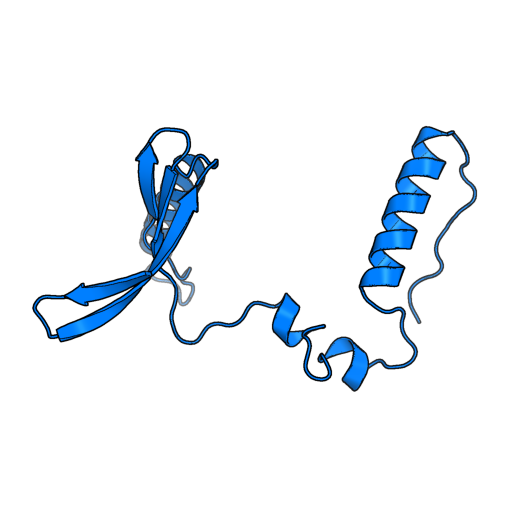1.00 50.69 115 ARG A CA 1
ATOM 917 C C . ARG A 1 115 ? 11.081 -6.941 -28.842 1.00 50.69 115 ARG A C 1
ATOM 919 O O . ARG A 1 115 ? 12.226 -6.819 -28.431 1.00 50.69 115 ARG A O 1
ATOM 926 N N . ALA A 1 116 ? 10.055 -7.245 -28.068 1.00 46.47 116 ALA A N 1
ATOM 927 C CA . ALA A 1 116 ? 10.112 -8.028 -26.840 1.00 46.47 116 ALA A CA 1
ATOM 928 C C . ALA A 1 116 ? 8.950 -9.013 -27.021 1.00 46.47 116 ALA A C 1
ATOM 930 O O . ALA A 1 116 ? 7.861 -8.587 -27.392 1.00 46.47 116 ALA A O 1
ATOM 931 N N . PHE A 1 117 ? 9.124 -10.328 -27.012 1.00 41.03 117 PHE A N 1
ATOM 932 C CA . PHE A 1 117 ? 9.724 -11.171 -25.988 1.00 41.03 117 PHE A CA 1
ATOM 933 C C . PHE A 1 117 ? 10.320 -12.423 -26.659 1.00 41.03 117 PHE A C 1
ATOM 935 O O . PHE A 1 117 ? 9.723 -12.934 -27.610 1.00 41.03 117 PHE A O 1
ATOM 942 N N . ALA A 1 118 ? 11.461 -12.905 -26.167 1.00 35.31 118 ALA A N 1
ATOM 943 C CA . ALA A 1 118 ? 11.961 -14.260 -26.406 1.00 35.31 118 ALA A CA 1
ATOM 944 C C . ALA A 1 118 ? 12.122 -14.966 -25.051 1.00 35.31 118 ALA A C 1
ATOM 946 O O . ALA A 1 118 ? 12.447 -14.272 -24.062 1.00 35.31 118 ALA A O 1
#

Radius of gyration: 20.75 Å; chains: 1; bounding box: 41×36×62 Å

Foldseek 3Di:
DWDADPVRDIWDKDKFFQAACPVVQVVLVVLVVVCVVCVVPPDHDDGWDWAGPDRGITMTTDDPPDDDLCCQQQNPPCHPCCVVPVPDDDPVRVVVVVVVVVVCVVVVNPPDDDDDDD

InterPro domains:
  IPR000403 Phosphatidylinositol 3-/4-kinase, catalytic domain [PF00454] (14-92)
  IPR000403 Phosphatidylinositol 3-/4-kinase, catalytic domain [PS50290] (1-118)
  IPR011009 Protein kinase-like domain superfamily [SSF56112] (6-101)
  IPR018936 Phosphatidylinositol 3-/4-kinase, conserved site [PS00915] (15-29)
  IPR038980 Serine/threonine-protein kinase ATM, plant [PTHR37079] (6-101)

Sequence (118 aa):
VRVRDSAGRELKQLVKGMDDLRQDAVMQQLFRLLNDVFQDSQLSLRTFQVIPLSPCAGVAEWVEHTTTLAEILFGPVEGAHQKYRPEDWLHHQCRQKMVDALQAAKNGDRQAQPRAFA

Organism: NCBI:txid1628268

Secondary structure (DSSP, 8-state):
-EEE-TT--EEEEEEEESS-THHHHHHHHHHHHHHHHTTTSS--PPP--EEEEETTEEEEE--TT---HHHHHH-TTT-HHHHH-TTSPPHHHHHHHHHHHHHHHHHT----------